Protein AF-A0A954UXL9-F1 (afdb_monomer_lite)

Foldseek 3Di:
DEEAEDAPPSPSVVVLVVCCVVLVWDWDDWDDPPVLDDQPDWDADPNDTDDGDDWTWTKTWHCDPDPVDHIDIYIYTHHQRPPPNVVVVVVVVVVCVVVVNPDYHYDHDDDDD

Structure (mmCIF, N/CA/C/O backbone):
data_AF-A0A954UXL9-F1
#
_entry.id   AF-A0A954UXL9-F1
#
loop_
_atom_site.group_PDB
_atom_site.id
_atom_site.type_symbol
_atom_site.label_atom_id
_atom_site.label_alt_id
_atom_site.label_comp_id
_atom_site.label_asym_id
_atom_site.label_entity_id
_atom_site.label_seq_id
_atom_site.pdbx_PDB_ins_code
_atom_site.Cartn_x
_atom_site.Cartn_y
_atom_site.Cartn_z
_atom_site.occupancy
_atom_site.B_iso_or_equiv
_atom_site.auth_seq_id
_atom_site.auth_comp_id
_atom_site.auth_asym_id
_atom_site.auth_atom_id
_atom_site.pdbx_PDB_model_num
ATOM 1 N N . MET A 1 1 ? -5.628 3.171 5.480 1.00 97.75 1 MET A N 1
ATOM 2 C CA . MET A 1 1 ? -4.532 2.391 4.885 1.00 97.75 1 MET A CA 1
ATOM 3 C C . MET A 1 1 ? -3.269 3.225 4.853 1.00 97.75 1 MET A C 1
ATOM 5 O O . MET A 1 1 ? -3.321 4.378 4.448 1.00 97.75 1 MET A O 1
ATOM 9 N N . VAL A 1 2 ? -2.153 2.640 5.264 1.00 98.19 2 VAL A N 1
ATOM 10 C CA . VAL A 1 2 ? -0.811 3.195 5.071 1.00 98.19 2 VAL A CA 1
ATOM 11 C C . VAL A 1 2 ? -0.195 2.466 3.880 1.00 98.19 2 VAL A C 1
ATOM 13 O O . VAL A 1 2 ? -0.009 1.255 3.947 1.00 98.19 2 VAL A O 1
ATOM 16 N N . ALA A 1 3 ? 0.054 3.170 2.780 1.00 97.94 3 ALA A N 1
ATOM 17 C CA . ALA A 1 3 ? 0.607 2.599 1.557 1.00 97.94 3 ALA A CA 1
ATOM 18 C C . ALA A 1 3 ? 2.079 2.988 1.410 1.00 97.94 3 ALA A C 1
ATOM 20 O O . ALA A 1 3 ? 2.416 4.174 1.363 1.00 97.94 3 ALA A O 1
ATOM 21 N N . VAL A 1 4 ? 2.956 1.982 1.372 1.00 97.56 4 VAL A N 1
ATOM 22 C CA . VAL A 1 4 ? 4.409 2.172 1.343 1.00 97.56 4 VAL A CA 1
ATOM 23 C C . VAL A 1 4 ? 5.071 1.319 0.265 1.00 97.56 4 VAL A C 1
ATOM 25 O O . VAL A 1 4 ? 4.636 0.211 -0.041 1.00 97.56 4 VAL A O 1
ATOM 28 N N . TRP A 1 5 ? 6.145 1.852 -0.308 1.00 95.56 5 TRP A N 1
ATOM 29 C CA . TRP A 1 5 ? 6.977 1.212 -1.330 1.00 95.56 5 TRP A CA 1
ATOM 30 C C . TRP A 1 5 ? 8.381 1.849 -1.326 1.00 95.56 5 TRP A C 1
ATOM 32 O O . TRP A 1 5 ? 8.584 2.851 -0.625 1.00 95.56 5 TRP A O 1
ATOM 42 N N . PRO A 1 6 ? 9.379 1.298 -2.050 1.00 95.38 6 PRO A N 1
ATOM 43 C CA . PRO A 1 6 ? 10.734 1.838 -2.045 1.00 95.38 6 PRO A CA 1
ATOM 44 C C . PRO A 1 6 ? 10.801 3.297 -2.498 1.00 95.38 6 PRO A C 1
ATOM 46 O O . PRO A 1 6 ? 10.133 3.709 -3.446 1.00 95.38 6 PRO A O 1
ATOM 49 N N . GLY A 1 7 ? 11.669 4.059 -1.843 1.00 93.06 7 GLY A N 1
ATOM 50 C CA . GLY A 1 7 ? 11.946 5.462 -2.127 1.00 93.06 7 GLY A CA 1
ATOM 51 C C . GLY A 1 7 ? 13.227 5.898 -1.419 1.00 93.06 7 GLY A C 1
ATOM 52 O O . GLY A 1 7 ? 13.940 5.068 -0.848 1.00 93.06 7 GLY A O 1
ATOM 53 N N . MET A 1 8 ? 13.520 7.199 -1.435 1.00 94.75 8 MET A N 1
ATOM 54 C CA . MET A 1 8 ? 14.747 7.739 -0.845 1.00 94.75 8 MET A CA 1
ATOM 55 C C . MET A 1 8 ? 14.897 7.332 0.631 1.00 94.75 8 MET A C 1
ATOM 57 O O . MET A 1 8 ? 13.977 7.504 1.432 1.00 94.75 8 MET A O 1
ATOM 61 N N . GLY A 1 9 ? 16.050 6.750 0.977 1.00 92.81 9 GLY A N 1
ATOM 62 C CA . GLY A 1 9 ? 16.377 6.321 2.343 1.00 92.81 9 GLY A CA 1
ATOM 63 C C . GLY A 1 9 ? 15.470 5.228 2.920 1.00 92.81 9 GLY A C 1
ATOM 64 O O . GLY A 1 9 ? 15.502 5.000 4.125 1.00 92.81 9 GLY A O 1
ATOM 65 N N . HIS A 1 10 ? 14.632 4.581 2.098 1.00 94.44 10 HIS A N 1
ATOM 66 C CA . HIS A 1 10 ? 13.657 3.568 2.524 1.00 94.44 10 HIS A CA 1
ATOM 67 C C . HIS A 1 10 ? 12.720 4.012 3.663 1.00 94.44 10 HIS A C 1
ATOM 69 O O . HIS A 1 10 ? 12.157 3.172 4.362 1.00 94.44 10 HIS A O 1
ATOM 75 N N . VAL A 1 11 ? 12.501 5.320 3.839 1.00 95.12 11 VAL A N 1
ATOM 76 C CA . VAL A 1 11 ? 11.740 5.866 4.979 1.00 95.12 11 VAL A CA 1
ATOM 77 C C . VAL A 1 11 ? 10.323 5.287 5.047 1.00 95.12 11 VAL A C 1
ATOM 79 O O . VAL A 1 11 ? 9.893 4.827 6.104 1.00 95.12 11 VAL A O 1
ATOM 82 N N . ALA A 1 12 ? 9.623 5.236 3.910 1.00 96.69 12 ALA A N 1
ATOM 83 C CA . ALA A 1 12 ? 8.274 4.680 3.829 1.00 96.69 12 ALA A CA 1
ATOM 84 C C . ALA A 1 12 ? 8.235 3.191 4.209 1.00 96.69 12 ALA A C 1
ATOM 86 O O . ALA A 1 12 ? 7.420 2.784 5.036 1.00 96.69 12 ALA A O 1
ATOM 87 N N . LEU A 1 13 ? 9.142 2.382 3.652 1.00 96.69 13 LEU A N 1
ATOM 88 C CA . LEU A 1 13 ? 9.217 0.951 3.955 1.00 96.69 13 LEU A CA 1
ATOM 89 C C . LEU A 1 13 ? 9.543 0.696 5.426 1.00 96.69 13 LEU A C 1
ATOM 91 O O . LEU A 1 13 ? 8.885 -0.130 6.053 1.00 96.69 13 LEU A O 1
ATOM 95 N N . SER A 1 14 ? 10.499 1.433 5.992 1.00 96.62 14 SER A N 1
ATOM 96 C CA . SER A 1 14 ? 10.851 1.334 7.411 1.00 96.62 14 SER A CA 1
ATOM 97 C C . SER A 1 14 ? 9.651 1.628 8.312 1.00 96.62 14 SER A C 1
ATOM 99 O O . SER A 1 14 ? 9.408 0.883 9.259 1.00 96.62 14 SER A O 1
ATOM 101 N N . ALA A 1 15 ? 8.854 2.655 7.994 1.00 96.69 15 ALA A N 1
ATOM 102 C CA . ALA A 1 15 ? 7.623 2.954 8.724 1.00 96.69 15 ALA A CA 1
ATOM 103 C C . ALA A 1 15 ? 6.589 1.818 8.612 1.00 96.69 15 ALA A C 1
ATOM 105 O O . ALA A 1 15 ? 6.011 1.413 9.620 1.00 96.69 15 ALA A O 1
ATOM 106 N N . GLY A 1 16 ? 6.392 1.260 7.413 1.00 97.50 16 GLY A N 1
ATOM 107 C CA . GLY A 1 16 ? 5.499 0.117 7.202 1.00 97.50 16 GLY A CA 1
ATOM 108 C C . GLY A 1 16 ? 5.923 -1.115 8.001 1.00 97.50 16 GLY A C 1
ATOM 109 O O . GLY A 1 16 ? 5.135 -1.649 8.778 1.00 97.50 16 GLY A O 1
ATOM 110 N N . PHE A 1 17 ? 7.184 -1.537 7.879 1.00 97.38 17 PHE A N 1
ATOM 111 C CA . PHE A 1 17 ? 7.708 -2.687 8.621 1.00 97.38 17 PHE A CA 1
ATOM 112 C C . PHE A 1 17 ? 7.691 -2.475 10.135 1.00 97.38 17 PHE A C 1
ATOM 114 O O . PHE A 1 17 ? 7.423 -3.418 10.880 1.00 97.38 17 PHE A O 1
ATOM 121 N N . TYR A 1 18 ? 7.921 -1.244 10.598 1.00 97.75 18 TYR A N 1
ATOM 122 C CA . TYR A 1 18 ? 7.788 -0.903 12.009 1.00 97.75 18 TYR A CA 1
ATOM 123 C C . TYR A 1 18 ? 6.359 -1.144 12.514 1.00 97.75 18 TYR A C 1
ATOM 125 O O . TYR A 1 18 ? 6.189 -1.783 13.553 1.00 97.75 18 TYR A O 1
ATOM 133 N N . LEU A 1 19 ? 5.335 -0.703 11.770 1.00 97.06 19 LEU A N 1
ATOM 134 C CA . LEU A 1 19 ? 3.931 -0.960 12.114 1.00 97.06 19 LEU A CA 1
ATOM 135 C C . LEU A 1 19 ? 3.622 -2.460 12.143 1.00 97.06 19 LEU A C 1
ATOM 137 O O . LEU A 1 19 ? 3.060 -2.934 13.128 1.00 97.06 19 LEU A O 1
ATOM 141 N N . LEU A 1 20 ? 4.054 -3.211 11.121 1.00 97.50 20 LEU A N 1
ATOM 142 C CA . LEU A 1 20 ? 3.891 -4.670 11.067 1.00 97.50 20 LEU A CA 1
ATOM 143 C C . LEU A 1 20 ? 4.442 -5.343 12.329 1.00 97.50 20 LEU A C 1
ATOM 145 O O . LEU A 1 20 ? 3.737 -6.110 12.983 1.00 97.50 20 LEU A O 1
ATOM 149 N N . ALA A 1 21 ? 5.689 -5.023 12.683 1.00 97.31 21 ALA A N 1
ATOM 150 C CA . ALA A 1 21 ? 6.378 -5.628 13.816 1.00 97.31 21 ALA A CA 1
ATOM 151 C C . ALA A 1 21 ? 5.768 -5.223 15.164 1.00 97.31 21 ALA A C 1
ATOM 153 O O . ALA A 1 21 ? 5.641 -6.058 16.057 1.00 97.31 21 ALA A O 1
ATOM 154 N N . LYS A 1 22 ? 5.395 -3.949 15.336 1.00 97.31 22 LYS A N 1
ATOM 155 C CA . LYS A 1 22 ? 4.874 -3.440 16.613 1.00 97.31 22 LYS A CA 1
ATOM 156 C C . LYS A 1 22 ? 3.429 -3.819 16.880 1.00 97.31 22 LYS A C 1
ATOM 158 O O . LYS A 1 22 ? 3.072 -3.988 18.041 1.00 97.31 22 LYS A O 1
ATOM 163 N N . LEU A 1 23 ? 2.624 -3.954 15.833 1.00 95.62 23 LEU A N 1
ATOM 164 C CA . LEU A 1 23 ? 1.214 -4.313 15.953 1.00 95.62 23 LEU A CA 1
ATOM 165 C C . LEU A 1 23 ? 0.969 -5.818 15.786 1.00 95.62 23 LEU A C 1
ATOM 167 O O . LEU A 1 23 ? -0.166 -6.258 15.939 1.00 95.62 23 LEU A O 1
ATOM 171 N N . GLY A 1 24 ? 2.003 -6.612 15.478 1.00 95.50 24 GLY A N 1
ATOM 172 C CA . GLY A 1 24 ? 1.856 -8.051 15.241 1.00 95.50 24 GLY A CA 1
ATOM 173 C C . GLY A 1 24 ? 0.923 -8.345 14.067 1.00 95.50 24 GLY A C 1
ATOM 174 O O . GLY A 1 24 ? 0.092 -9.248 14.146 1.00 95.50 24 GLY A O 1
ATOM 175 N N . MET A 1 25 ? 1.010 -7.536 13.008 1.00 97.31 25 MET A N 1
ATOM 176 C CA . MET A 1 25 ? 0.095 -7.624 11.871 1.00 97.31 25 MET A CA 1
ATOM 177 C C . MET A 1 25 ? 0.290 -8.938 11.117 1.00 97.31 25 MET A C 1
ATOM 179 O O . MET A 1 25 ? 1.412 -9.425 10.969 1.00 97.31 25 MET A O 1
ATOM 183 N N . TYR A 1 26 ? -0.793 -9.465 10.559 1.00 93.44 26 TYR A N 1
ATOM 184 C CA . TYR A 1 26 ? -0.758 -10.654 9.716 1.00 93.44 26 TYR A CA 1
ATOM 185 C C . TYR A 1 26 ? -1.091 -10.299 8.266 1.00 93.44 26 TYR A C 1
ATOM 187 O O . TYR A 1 26 ? -1.755 -9.296 7.989 1.00 93.44 26 TYR A O 1
ATOM 195 N N . GLN A 1 27 ? -0.585 -11.104 7.330 1.00 97.06 27 GLN A N 1
ATOM 196 C CA . GLN A 1 27 ? -0.848 -10.902 5.908 1.00 97.06 27 GLN A CA 1
ATOM 197 C C . GLN A 1 27 ? -2.314 -11.228 5.609 1.00 97.06 27 GLN A C 1
ATOM 199 O O . GLN A 1 27 ? -2.769 -12.337 5.877 1.00 97.06 27 GLN A O 1
ATOM 204 N N . LEU A 1 28 ? -3.020 -10.265 5.027 1.00 96.62 28 LEU A N 1
ATOM 205 C CA . LEU A 1 28 ? -4.407 -10.395 4.599 1.00 96.62 28 LEU A CA 1
ATOM 206 C C . LEU A 1 28 ? -4.491 -10.943 3.171 1.00 96.62 28 LEU A C 1
ATOM 208 O O . LEU A 1 28 ? -5.235 -11.880 2.900 1.00 96.62 28 LEU A O 1
ATOM 212 N N . SER A 1 29 ? -3.736 -10.346 2.249 1.00 96.44 29 SER A N 1
ATOM 213 C CA . SER A 1 29 ? -3.853 -10.623 0.816 1.00 96.44 29 SER A CA 1
ATOM 214 C C . SER A 1 29 ? -2.656 -10.100 0.020 1.00 96.44 29 SER A C 1
ATOM 216 O O . SER A 1 29 ? -1.755 -9.447 0.557 1.00 96.44 29 SER A O 1
ATOM 218 N N . GLU A 1 30 ? -2.653 -10.391 -1.279 1.00 95.31 30 GLU A N 1
ATOM 219 C CA . GLU A 1 30 ? -1.679 -9.899 -2.248 1.00 95.31 30 GLU A CA 1
ATOM 220 C C . GLU A 1 30 ? -2.400 -9.371 -3.494 1.00 95.31 30 GLU A C 1
ATOM 222 O O . GLU A 1 30 ? -3.348 -9.990 -3.978 1.00 95.31 30 GLU A O 1
ATOM 227 N N . LEU A 1 31 ? -1.945 -8.230 -4.014 1.00 92.81 31 LEU A N 1
ATOM 228 C CA . LEU A 1 31 ? -2.396 -7.664 -5.283 1.00 92.81 31 LEU A CA 1
ATOM 229 C C . LEU A 1 31 ? -1.414 -8.068 -6.383 1.00 92.81 31 LEU A C 1
ATOM 231 O O . LEU A 1 31 ? -0.253 -7.654 -6.386 1.00 92.81 31 LEU A O 1
ATOM 235 N N . SER A 1 32 ? -1.878 -8.870 -7.340 1.00 88.19 32 SER A N 1
ATOM 236 C CA . SER A 1 32 ? -1.046 -9.244 -8.485 1.00 88.19 32 SER A CA 1
ATOM 237 C C . SER A 1 32 ? -0.739 -8.012 -9.335 1.00 88.19 32 SER A C 1
ATOM 239 O O . SER A 1 32 ? -1.643 -7.333 -9.813 1.00 88.19 32 SER A O 1
ATOM 241 N N . ALA A 1 33 ? 0.548 -7.756 -9.551 1.00 83.75 33 ALA A N 1
ATOM 242 C CA . ALA A 1 33 ? 1.046 -6.795 -10.536 1.00 83.75 33 ALA A CA 1
ATOM 243 C C . ALA A 1 33 ? 1.912 -7.492 -11.591 1.00 83.75 33 ALA A C 1
ATOM 245 O O . ALA A 1 33 ? 2.786 -6.881 -12.192 1.00 83.75 33 ALA A O 1
ATOM 246 N N . THR A 1 34 ? 1.697 -8.794 -11.782 1.00 76.69 34 THR A N 1
ATOM 247 C CA . THR A 1 34 ? 2.564 -9.663 -12.586 1.00 76.69 34 THR A CA 1
ATOM 248 C C . THR A 1 34 ? 2.807 -9.133 -13.999 1.00 76.69 34 THR A C 1
ATOM 250 O O . THR A 1 34 ? 3.927 -9.211 -14.487 1.00 76.69 34 THR A O 1
ATOM 253 N N . GLU A 1 35 ? 1.783 -8.568 -14.637 1.00 80.88 35 GLU A N 1
ATOM 254 C CA . GLU A 1 35 ? 1.863 -8.040 -16.007 1.00 80.88 35 GLU A CA 1
ATOM 255 C C . GLU A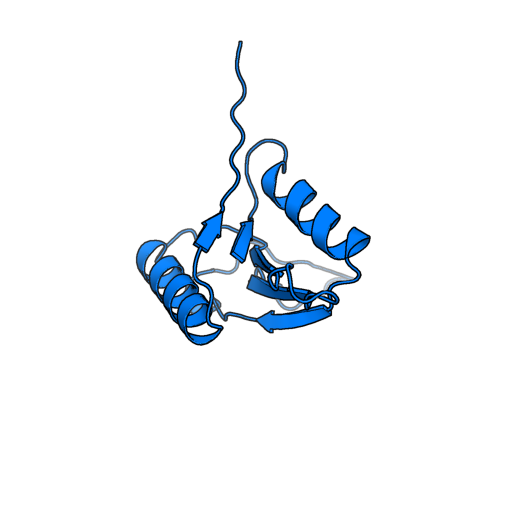 1 35 ? 2.509 -6.648 -16.091 1.00 80.88 35 GLU A C 1
ATOM 257 O O . GLU A 1 35 ? 2.735 -6.130 -17.180 1.00 80.88 35 GLU A O 1
ATOM 262 N N . LEU A 1 36 ? 2.805 -6.028 -14.946 1.00 83.19 36 LEU A N 1
ATOM 263 C CA . LEU A 1 36 ? 3.385 -4.688 -14.861 1.00 83.19 36 LEU A CA 1
ATOM 264 C C . LEU A 1 36 ? 4.899 -4.701 -14.627 1.00 83.19 36 LEU A C 1
ATOM 266 O O . LEU A 1 36 ? 5.522 -3.641 -14.670 1.00 83.19 36 LEU A O 1
ATOM 270 N N . PHE A 1 37 ? 5.478 -5.877 -14.372 1.00 82.38 37 PHE A N 1
ATOM 271 C CA . PHE A 1 37 ? 6.905 -6.067 -14.136 1.00 82.38 37 PHE A CA 1
ATOM 272 C C . PHE A 1 37 ? 7.476 -7.068 -15.139 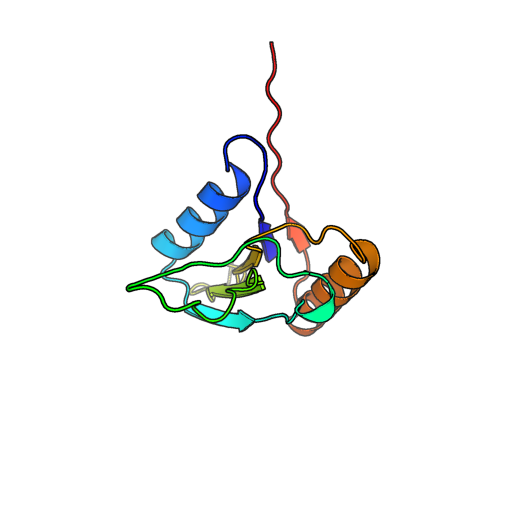1.00 82.38 37 PHE A C 1
ATOM 274 O O . PHE A 1 37 ? 7.002 -8.202 -15.233 1.00 82.38 37 PHE A O 1
ATOM 281 N N . ASP A 1 38 ? 8.520 -6.648 -15.851 1.00 82.31 38 ASP A N 1
ATOM 282 C CA . ASP A 1 38 ? 9.331 -7.545 -16.671 1.00 82.31 38 ASP A CA 1
ATOM 283 C C . ASP A 1 38 ? 10.419 -8.223 -15.814 1.00 82.31 38 ASP A C 1
ATOM 285 O O . ASP A 1 38 ? 10.597 -7.917 -14.630 1.00 82.31 38 ASP A O 1
ATOM 289 N N . VAL A 1 39 ? 11.136 -9.187 -16.389 1.00 81.75 39 VAL A N 1
ATOM 290 C CA . VAL A 1 39 ? 12.272 -9.841 -15.735 1.00 81.75 39 VAL A CA 1
ATOM 291 C C . VAL A 1 39 ? 13.484 -8.909 -15.771 1.00 81.75 39 VAL A C 1
ATOM 293 O O . VAL A 1 39 ? 14.233 -8.887 -16.743 1.00 81.75 39 VAL A O 1
ATOM 296 N N . ASP A 1 40 ? 13.699 -8.173 -14.680 1.00 75.50 40 ASP A N 1
ATOM 297 C CA . ASP A 1 40 ? 14.846 -7.260 -14.549 1.00 75.50 40 ASP A CA 1
ATOM 298 C C . ASP A 1 40 ? 16.180 -7.987 -14.297 1.00 75.50 40 ASP A C 1
ATOM 300 O O . ASP A 1 40 ? 17.238 -7.525 -14.722 1.00 75.50 40 ASP A O 1
ATOM 304 N N . HIS A 1 41 ? 16.161 -9.113 -13.576 1.00 83.00 41 HIS A N 1
ATOM 305 C CA . HIS A 1 41 ? 17.364 -9.882 -13.245 1.00 83.00 41 HIS A CA 1
ATOM 306 C C . HIS A 1 41 ? 17.073 -11.380 -13.113 1.00 83.00 41 HIS A C 1
ATOM 308 O O . HIS A 1 41 ? 15.934 -11.800 -12.898 1.00 83.00 41 HIS A O 1
ATOM 314 N N . ILE A 1 42 ? 18.132 -12.186 -13.225 1.00 87.81 42 ILE A N 1
ATOM 315 C CA . ILE A 1 42 ? 18.101 -13.627 -12.977 1.00 87.81 42 ILE A CA 1
ATOM 316 C C . ILE A 1 42 ? 19.155 -14.008 -11.943 1.00 87.81 42 ILE A C 1
ATOM 318 O O . ILE A 1 42 ? 20.290 -13.535 -11.987 1.00 87.81 42 ILE A O 1
ATOM 322 N N . ASP A 1 43 ? 18.788 -14.922 -11.053 1.00 90.62 43 ASP A N 1
ATOM 323 C CA . ASP A 1 43 ? 19.727 -15.522 -10.116 1.00 90.62 43 ASP A CA 1
ATOM 324 C C . ASP A 1 43 ? 20.244 -16.850 -10.667 1.00 90.62 43 ASP A C 1
ATOM 326 O O . ASP A 1 43 ? 19.469 -17.698 -11.118 1.00 90.62 43 ASP A O 1
ATOM 330 N N . VAL A 1 44 ? 21.558 -17.067 -10.580 1.00 93.12 44 VAL A N 1
ATOM 331 C CA . VAL A 1 44 ? 22.191 -18.343 -10.935 1.00 93.12 44 VAL A CA 1
ATOM 332 C C . VAL A 1 44 ? 22.801 -18.966 -9.687 1.00 93.12 44 VAL A C 1
ATOM 334 O O . VAL A 1 44 ? 23.694 -18.394 -9.065 1.00 93.12 44 VAL A O 1
ATOM 337 N N . LYS A 1 45 ? 22.352 -20.174 -9.332 1.00 94.38 45 LYS A N 1
ATOM 338 C CA . LYS A 1 45 ? 22.946 -20.972 -8.249 1.00 94.38 45 LYS A CA 1
ATOM 339 C C . LYS A 1 45 ? 23.348 -22.340 -8.771 1.00 94.38 45 LYS A C 1
ATOM 341 O O . LYS A 1 45 ? 22.561 -23.013 -9.430 1.00 94.38 45 LYS A O 1
ATOM 346 N N . TYR A 1 46 ? 24.583 -22.749 -8.481 1.00 95.75 46 TYR A N 1
ATOM 347 C CA . TYR A 1 46 ? 25.145 -24.036 -8.919 1.00 95.75 46 TYR A CA 1
ATOM 348 C C . TYR A 1 46 ? 25.030 -24.271 -10.438 1.00 95.75 46 TYR A C 1
ATOM 350 O O . TYR A 1 46 ? 24.707 -25.368 -10.888 1.00 95.75 46 TYR A O 1
ATOM 358 N N . GLY A 1 47 ? 25.235 -23.215 -11.234 1.00 94.25 47 GLY A N 1
ATOM 359 C CA . GLY A 1 47 ? 25.124 -23.274 -12.695 1.00 94.25 47 GLY A CA 1
ATOM 360 C C . GLY A 1 47 ? 23.694 -23.418 -13.228 1.00 94.25 47 GLY A C 1
ATOM 361 O O . GLY A 1 47 ? 23.521 -23.703 -14.409 1.00 94.25 47 GLY A O 1
ATOM 362 N N . ARG A 1 48 ? 22.665 -23.235 -12.390 1.00 94.69 48 ARG A N 1
ATOM 363 C CA . ARG A 1 48 ? 21.254 -23.272 -12.794 1.00 94.69 48 ARG A CA 1
ATOM 364 C C . ARG A 1 48 ? 20.602 -21.912 -12.603 1.00 94.69 48 ARG A C 1
ATOM 366 O O . ARG A 1 48 ? 20.733 -21.308 -11.538 1.00 94.69 48 ARG A O 1
ATOM 373 N N . VAL A 1 49 ? 19.878 -21.471 -13.628 1.00 93.44 49 VAL A N 1
ATOM 374 C CA . VAL A 1 49 ? 19.000 -20.300 -13.552 1.00 93.44 49 VAL A CA 1
ATOM 375 C C . VAL A 1 49 ? 17.838 -20.632 -12.621 1.00 93.44 49 VAL A C 1
ATOM 377 O O . VAL A 1 49 ? 17.181 -21.664 -12.782 1.00 93.44 49 VAL A O 1
ATOM 380 N N . LEU A 1 50 ? 17.610 -19.779 -11.628 1.00 91.81 50 LEU A N 1
ATOM 381 C CA . LEU A 1 50 ? 16.459 -19.869 -10.741 1.00 91.81 50 LEU A CA 1
ATOM 382 C C . LEU A 1 50 ? 15.248 -19.156 -11.359 1.00 91.81 50 LEU A C 1
ATOM 384 O O . LEU A 1 50 ? 15.428 -18.214 -12.133 1.00 91.81 50 LEU A O 1
ATOM 388 N N . PRO A 1 51 ? 14.013 -19.563 -11.010 1.00 87.19 51 PRO A N 1
ATOM 389 C CA . PRO A 1 51 ? 12.822 -18.833 -11.421 1.00 87.19 51 PRO A CA 1
ATOM 390 C C . PRO A 1 51 ? 12.908 -17.359 -10.992 1.00 87.19 51 PRO A C 1
ATOM 392 O O . PRO A 1 51 ? 13.218 -17.102 -9.821 1.00 87.19 51 PRO A O 1
ATOM 395 N N . PRO A 1 52 ? 12.627 -16.405 -11.898 1.00 83.75 52 PRO A N 1
ATOM 396 C CA . PRO A 1 52 ? 12.689 -14.988 -11.574 1.00 83.75 52 PRO A CA 1
ATOM 397 C C . PRO A 1 52 ? 11.684 -14.661 -10.469 1.00 83.75 52 PRO A C 1
ATOM 399 O O . PRO A 1 52 ? 10.517 -15.061 -10.528 1.00 83.75 52 PRO A O 1
ATOM 402 N N . GLN A 1 53 ? 12.148 -13.942 -9.450 1.00 81.06 53 GLN A N 1
ATOM 403 C CA . GLN A 1 53 ? 11.289 -13.434 -8.387 1.00 81.06 53 GLN A CA 1
ATOM 404 C C . GLN A 1 53 ? 10.710 -12.098 -8.836 1.00 81.06 53 GLN A C 1
ATOM 406 O O . GLN A 1 53 ? 11.448 -11.172 -9.168 1.00 81.06 53 GLN A O 1
ATOM 411 N N . ARG A 1 54 ? 9.381 -12.002 -8.863 1.00 84.44 54 ARG A N 1
ATOM 412 C CA . ARG A 1 54 ? 8.692 -10.747 -9.166 1.00 84.44 54 ARG A CA 1
ATOM 413 C C . ARG A 1 54 ? 8.430 -9.967 -7.878 1.00 84.44 54 ARG A C 1
ATOM 415 O O . ARG A 1 54 ? 8.153 -10.603 -6.858 1.00 84.44 54 ARG A O 1
ATOM 422 N N . PRO A 1 55 ? 8.455 -8.624 -7.925 1.00 90.06 55 PRO A N 1
ATOM 423 C CA . PRO A 1 55 ? 8.077 -7.804 -6.783 1.00 90.06 55 PRO A CA 1
ATOM 424 C C . PRO A 1 55 ? 6.659 -8.121 -6.312 1.00 90.06 55 PRO A C 1
ATOM 426 O O . PRO A 1 55 ? 5.729 -8.222 -7.118 1.00 90.06 55 PRO A O 1
ATOM 429 N N . ARG A 1 56 ? 6.489 -8.253 -4.998 1.00 92.31 56 ARG A N 1
ATOM 430 C CA . ARG A 1 56 ? 5.195 -8.540 -4.371 1.00 92.31 56 ARG A CA 1
ATOM 431 C C . ARG A 1 56 ? 4.533 -7.278 -3.839 1.00 92.31 56 ARG A C 1
ATOM 433 O O . ARG A 1 56 ? 5.200 -6.350 -3.386 1.00 92.31 56 ARG A O 1
AT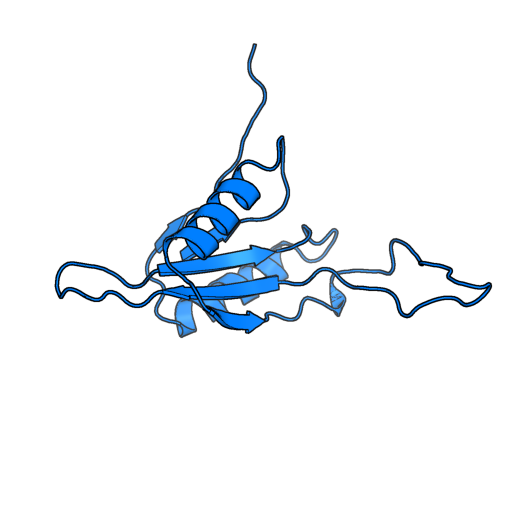OM 440 N N . ASN A 1 57 ? 3.203 -7.281 -3.834 1.00 95.44 57 ASN A N 1
ATOM 441 C CA . ASN A 1 57 ? 2.376 -6.192 -3.313 1.00 95.44 57 ASN A CA 1
ATOM 442 C C . ASN A 1 57 ? 1.398 -6.748 -2.281 1.00 95.44 57 ASN A C 1
ATOM 444 O O . ASN A 1 57 ? 0.388 -7.351 -2.637 1.00 95.44 57 ASN A O 1
ATOM 448 N N . ARG A 1 58 ? 1.705 -6.591 -0.996 1.00 97.31 58 ARG A N 1
ATOM 449 C CA . ARG A 1 58 ? 1.028 -7.312 0.090 1.00 97.31 58 ARG A CA 1
ATOM 450 C C . ARG A 1 58 ? 0.263 -6.376 1.009 1.00 97.31 58 ARG A C 1
ATOM 452 O O . ARG A 1 58 ? 0.726 -5.276 1.304 1.00 97.31 58 ARG A O 1
ATOM 459 N N . PHE A 1 59 ? -0.874 -6.852 1.502 1.00 98.38 59 PHE A N 1
ATOM 460 C CA . PHE A 1 59 ? -1.684 -6.169 2.504 1.00 98.38 59 PHE A CA 1
ATOM 461 C C . PHE A 1 59 ? -1.575 -6.893 3.832 1.00 98.38 59 PHE A C 1
ATOM 463 O O . PHE A 1 59 ? -1.621 -8.122 3.899 1.00 98.38 59 PHE A O 1
ATOM 470 N N . PHE A 1 60 ? -1.479 -6.110 4.892 1.00 98.38 60 PHE A N 1
ATOM 471 C CA . PHE A 1 60 ? -1.438 -6.567 6.267 1.00 98.38 60 PHE A CA 1
ATOM 472 C C . PHE A 1 60 ? -2.509 -5.833 7.046 1.00 98.38 60 PHE A C 1
ATOM 474 O O . PHE A 1 60 ? -2.741 -4.646 6.803 1.00 98.38 60 PHE A O 1
ATOM 481 N N . VAL A 1 61 ? -3.145 -6.520 7.986 1.00 97.94 61 VAL A N 1
ATOM 482 C CA . VAL A 1 61 ? -4.212 -5.932 8.792 1.00 97.94 61 VAL A CA 1
ATOM 483 C C . VAL A 1 61 ? -3.910 -6.057 10.277 1.00 97.94 61 VAL A C 1
ATOM 485 O O . VAL A 1 61 ? -3.315 -7.028 10.746 1.00 97.94 61 VAL A O 1
ATOM 488 N N . TRP A 1 62 ? -4.308 -5.022 11.000 1.00 97.50 62 TRP A N 1
ATOM 489 C CA . TRP A 1 62 ? -4.427 -5.005 12.441 1.00 97.50 62 TRP A CA 1
ATOM 490 C C . TRP A 1 62 ? -5.838 -4.555 12.787 1.00 97.50 62 TRP A C 1
ATOM 492 O O . TRP A 1 62 ? -6.293 -3.519 12.292 1.00 97.50 62 TRP A O 1
ATOM 502 N N . HIS A 1 63 ? -6.509 -5.332 13.629 1.00 95.00 63 HIS A N 1
ATOM 503 C CA . HIS A 1 63 ? -7.842 -5.004 14.110 1.00 95.00 63 HIS A CA 1
ATOM 504 C C . HIS A 1 63 ? -7.751 -4.255 15.428 1.00 95.00 63 HIS A C 1
ATOM 506 O O . HIS A 1 63 ? -7.009 -4.654 16.330 1.00 95.00 63 HIS A O 1
ATOM 512 N N . ALA A 1 64 ? -8.528 -3.185 15.528 1.00 92.94 64 ALA A N 1
ATOM 513 C CA . ALA A 1 64 ? -8.689 -2.437 16.755 1.00 92.94 64 ALA A CA 1
ATOM 514 C C . ALA A 1 64 ? -9.198 -3.349 17.878 1.00 92.94 64 ALA A C 1
ATOM 516 O O . ALA A 1 64 ? -10.122 -4.139 17.694 1.00 92.94 64 ALA A O 1
ATOM 517 N N . THR A 1 65 ? -8.605 -3.219 19.063 1.00 90.88 65 THR A N 1
ATOM 518 C CA . THR A 1 65 ? -9.030 -3.972 20.253 1.00 90.88 65 THR A CA 1
ATOM 519 C C . THR A 1 65 ? -9.951 -3.162 21.166 1.00 90.88 65 THR A C 1
ATOM 521 O O . THR A 1 65 ? -10.592 -3.735 22.043 1.00 90.88 65 THR A O 1
ATOM 524 N N . ALA A 1 66 ? -10.041 -1.843 20.962 1.00 91.31 66 ALA A N 1
ATOM 525 C CA . ALA A 1 66 ? -10.903 -0.931 21.711 1.00 91.31 66 ALA A CA 1
ATOM 526 C C . ALA A 1 66 ? -11.872 -0.178 20.782 1.00 91.31 66 ALA A C 1
ATOM 528 O O . ALA A 1 66 ? -11.503 0.196 19.672 1.00 91.31 66 ALA A O 1
ATOM 529 N N . GLU A 1 67 ? -13.083 0.123 21.265 1.00 82.56 67 GLU A N 1
ATOM 530 C CA . GLU A 1 67 ? -14.171 0.735 20.472 1.00 82.56 67 GLU A CA 1
ATOM 531 C C . GLU A 1 67 ? -13.826 2.097 19.847 1.00 82.56 67 GLU A C 1
ATOM 533 O O . GLU A 1 67 ? -14.360 2.452 18.800 1.00 82.56 67 GLU A O 1
ATOM 538 N N . ALA A 1 68 ? -12.922 2.868 20.458 1.00 88.25 68 ALA A N 1
ATOM 539 C CA . ALA A 1 68 ? -12.506 4.176 19.944 1.00 88.25 68 ALA A CA 1
ATOM 540 C C . ALA A 1 68 ? -11.363 4.106 18.909 1.00 88.25 68 ALA A C 1
ATOM 542 O O . ALA A 1 68 ? -10.941 5.138 18.385 1.00 88.25 68 ALA A O 1
ATOM 543 N N . GLN A 1 69 ? -10.826 2.915 18.632 1.00 90.88 69 GLN A N 1
ATOM 544 C CA . GLN A 1 69 ? -9.737 2.718 17.680 1.00 90.88 69 GLN A CA 1
ATOM 545 C C . GLN A 1 69 ? -10.271 2.321 16.300 1.00 90.88 69 GLN A C 1
ATOM 547 O O . GLN A 1 69 ? -11.399 1.864 16.138 1.00 90.88 69 GLN A O 1
ATOM 552 N N . ARG A 1 70 ? -9.446 2.534 15.275 1.00 92.12 70 ARG A N 1
ATOM 553 C CA . ARG A 1 70 ? -9.742 2.144 13.895 1.00 92.12 70 ARG A CA 1
ATOM 554 C C . ARG A 1 70 ? -8.803 1.027 13.476 1.00 92.12 70 ARG A C 1
ATOM 556 O O . ARG A 1 70 ? -7.626 1.059 13.831 1.00 92.12 70 ARG A O 1
ATOM 563 N N . ASP A 1 71 ? -9.318 0.108 12.672 1.00 95.81 71 ASP A N 1
ATOM 564 C CA . ASP A 1 71 ? -8.506 -0.902 12.005 1.00 95.81 71 ASP A CA 1
ATOM 565 C C . ASP A 1 71 ? -7.457 -0.243 11.106 1.00 95.81 71 ASP A C 1
ATOM 567 O O . ASP A 1 71 ? -7.689 0.796 10.473 1.00 95.81 71 ASP A O 1
ATOM 571 N N . ILE A 1 72 ? -6.287 -0.870 11.037 1.00 97.00 72 ILE A N 1
ATOM 572 C CA . ILE A 1 72 ? -5.169 -0.392 10.233 1.00 97.00 72 ILE A CA 1
ATOM 573 C C . ILE A 1 72 ? -4.855 -1.440 9.179 1.00 97.00 72 ILE A C 1
ATOM 575 O O . ILE A 1 72 ? -4.500 -2.574 9.484 1.00 97.00 72 ILE A O 1
ATOM 579 N N . VAL A 1 73 ? -4.924 -1.014 7.921 1.00 98.25 73 VAL A N 1
ATOM 580 C CA . VAL A 1 73 ? -4.388 -1.761 6.782 1.00 98.25 73 VAL A CA 1
ATOM 581 C C . VAL A 1 73 ? -3.054 -1.141 6.385 1.00 98.25 73 VAL A C 1
ATOM 583 O O . VAL A 1 73 ? -2.979 0.075 6.181 1.00 98.25 73 VAL A O 1
ATOM 586 N N . VAL A 1 74 ? -2.016 -1.959 6.247 1.00 98.44 74 VAL A N 1
ATOM 587 C CA . VAL A 1 74 ? -0.725 -1.564 5.677 1.00 98.44 74 VAL A CA 1
ATOM 588 C C . VAL A 1 74 ? -0.550 -2.273 4.343 1.00 98.44 74 VAL A C 1
ATOM 590 O O . VAL A 1 74 ? -0.621 -3.495 4.270 1.00 98.44 74 VAL A O 1
ATOM 593 N N . PHE A 1 75 ? -0.308 -1.496 3.296 1.00 98.38 75 PHE A N 1
ATOM 594 C CA . PHE A 1 75 ? 0.098 -1.984 1.988 1.00 98.38 75 PHE A CA 1
ATOM 595 C C . PHE A 1 75 ? 1.612 -1.825 1.832 1.00 98.38 75 PHE A C 1
ATOM 597 O O . PHE A 1 75 ? 2.130 -0.727 2.043 1.00 98.38 75 PHE A O 1
ATOM 604 N N . ILE A 1 76 ? 2.305 -2.896 1.440 1.00 97.81 76 ILE A N 1
ATOM 605 C CA . ILE A 1 76 ? 3.739 -2.900 1.128 1.00 97.81 76 ILE A CA 1
ATOM 606 C C . ILE A 1 76 ? 3.940 -3.401 -0.302 1.00 97.81 76 ILE A C 1
ATOM 608 O O . ILE A 1 76 ? 3.735 -4.585 -0.576 1.00 97.81 76 ILE A O 1
ATOM 612 N N . GLY A 1 77 ? 4.379 -2.509 -1.189 1.00 95.75 77 GLY A N 1
ATOM 613 C CA . GLY A 1 77 ? 4.919 -2.870 -2.500 1.00 95.75 77 GLY A CA 1
ATOM 614 C C . GLY A 1 77 ? 6.437 -3.016 -2.441 1.00 95.75 77 GLY A C 1
ATOM 615 O O . GLY A 1 77 ? 7.111 -2.168 -1.862 1.00 95.75 77 GLY A O 1
ATOM 616 N N . GLU A 1 78 ? 6.993 -4.074 -3.029 1.00 93.62 78 GLU A N 1
ATOM 617 C CA . GLU A 1 78 ? 8.449 -4.300 -3.079 1.00 93.62 78 GLU A CA 1
ATOM 618 C C . GLU A 1 78 ? 9.151 -3.478 -4.166 1.00 93.62 78 GLU A C 1
ATOM 620 O O . GLU A 1 78 ? 10.352 -3.238 -4.073 1.00 93.62 78 GLU A O 1
ATOM 625 N N . ALA A 1 79 ? 8.408 -3.004 -5.168 1.00 91.06 79 ALA A N 1
ATOM 626 C CA . ALA A 1 79 ? 8.904 -2.139 -6.230 1.00 91.06 79 ALA A CA 1
ATOM 627 C C . ALA A 1 79 ? 7.792 -1.223 -6.758 1.00 91.06 79 ALA A C 1
ATOM 629 O O . ALA A 1 79 ? 6.604 -1.492 -6.583 1.00 91.06 79 ALA A O 1
ATOM 630 N N . GLN A 1 80 ? 8.188 -0.140 -7.428 1.00 89.00 80 GLN A N 1
ATOM 631 C CA . GLN A 1 80 ? 7.264 0.702 -8.185 1.00 89.00 80 GLN A CA 1
ATOM 632 C C . GLN A 1 80 ? 7.187 0.176 -9.624 1.00 89.00 80 GLN A C 1
ATOM 634 O O . GLN A 1 80 ? 8.244 0.006 -10.236 1.00 89.00 80 GLN A O 1
ATOM 639 N N . PRO A 1 81 ? 5.990 -0.068 -10.188 1.00 89.50 81 PRO A N 1
ATOM 640 C CA . PRO A 1 81 ? 5.889 -0.592 -11.543 1.00 89.50 81 PRO A CA 1
ATOM 641 C C . PRO A 1 81 ? 6.451 0.423 -12.557 1.00 89.50 81 PRO A C 1
ATOM 643 O O . PRO A 1 81 ? 6.116 1.614 -12.483 1.00 89.50 81 PRO A O 1
ATOM 646 N N . PRO A 1 82 ? 7.313 -0.003 -13.501 1.00 87.69 82 PRO A N 1
ATOM 647 C CA . PRO A 1 82 ? 7.905 0.894 -14.494 1.00 87.69 82 PRO A CA 1
ATOM 648 C C . PRO A 1 82 ? 6.859 1.430 -15.483 1.00 87.69 82 PRO A C 1
ATOM 650 O O . PRO A 1 82 ? 6.925 2.597 -15.877 1.00 87.69 82 PRO A O 1
ATOM 653 N N . LEU A 1 83 ? 5.857 0.611 -15.822 1.00 87.81 83 LEU A N 1
ATOM 654 C CA . LEU A 1 83 ? 4.744 0.919 -16.724 1.00 87.81 83 LEU A CA 1
ATOM 655 C C . LEU A 1 83 ? 3.396 0.709 -16.015 1.00 87.81 83 LEU A C 1
ATOM 657 O O . LEU A 1 83 ? 3.328 0.130 -14.937 1.00 87.81 83 LEU A O 1
ATOM 661 N N . GLY A 1 84 ? 2.301 1.219 -16.588 1.00 89.75 84 GLY A N 1
ATOM 662 C CA . GLY A 1 84 ? 0.947 0.963 -16.068 1.00 89.75 84 GLY A CA 1
ATOM 663 C C . GLY A 1 84 ? 0.640 1.547 -14.680 1.00 89.75 84 GLY A C 1
ATOM 664 O O . GLY A 1 84 ? -0.345 1.154 -14.060 1.00 89.75 84 GLY A O 1
ATOM 665 N N . LYS A 1 85 ? 1.437 2.513 -14.196 1.00 91.31 85 LYS A N 1
ATOM 666 C CA . LYS A 1 85 ? 1.328 3.114 -12.850 1.00 91.31 85 LYS A CA 1
ATOM 667 C C . LYS A 1 85 ? -0.088 3.564 -12.490 1.00 91.31 85 LYS A C 1
ATOM 669 O O . LYS A 1 85 ? -0.551 3.299 -11.389 1.00 91.31 85 LYS A O 1
ATOM 674 N N . TYR A 1 86 ? -0.784 4.222 -13.419 1.00 92.25 86 TYR A N 1
ATOM 675 C CA . TYR A 1 86 ? -2.152 4.687 -13.180 1.00 92.25 86 TYR A CA 1
ATOM 676 C C . TYR A 1 86 ? -3.125 3.520 -12.975 1.00 92.25 86 TYR A C 1
ATOM 678 O O . TYR A 1 86 ? -3.848 3.505 -11.984 1.00 92.25 86 TYR A O 1
ATOM 686 N N . SER A 1 87 ? -3.084 2.512 -13.855 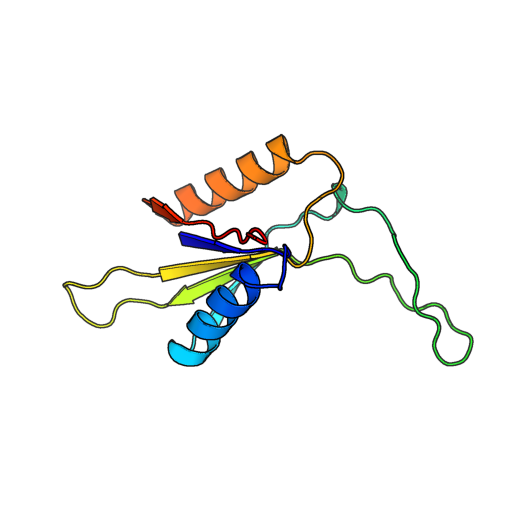1.00 92.19 87 SER A N 1
ATOM 687 C CA . SER A 1 87 ? -3.919 1.310 -13.736 1.00 92.19 87 SER A CA 1
ATOM 688 C C . SER A 1 87 ? -3.632 0.555 -12.442 1.00 92.19 87 SER A C 1
ATOM 690 O O . SER A 1 87 ? -4.558 0.118 -11.771 1.00 92.19 87 SER A O 1
ATOM 692 N N . PHE A 1 88 ? -2.359 0.444 -12.059 1.00 93.62 88 PHE A N 1
ATOM 693 C CA . PHE A 1 88 ? -1.970 -0.162 -10.791 1.00 93.62 88 PHE A CA 1
ATOM 694 C C . PHE A 1 88 ? -2.558 0.585 -9.593 1.00 93.62 88 PHE A C 1
ATOM 696 O O . PHE A 1 88 ? -3.172 -0.028 -8.722 1.00 93.62 88 PHE A O 1
ATOM 703 N N . CYS A 1 89 ? -2.407 1.912 -9.562 1.00 94.25 89 CYS A N 1
ATOM 704 C CA . CYS A 1 89 ? -2.976 2.745 -8.508 1.00 94.25 89 CYS A CA 1
ATOM 705 C C . CYS A 1 89 ? -4.504 2.638 -8.467 1.00 94.25 89 CYS A C 1
ATOM 707 O O . CYS A 1 89 ? -5.068 2.587 -7.380 1.00 94.25 89 CYS A O 1
ATOM 709 N N . GLN A 1 90 ? -5.171 2.565 -9.621 1.00 95.19 90 GLN A N 1
ATOM 710 C CA . GLN A 1 90 ? -6.615 2.356 -9.699 1.00 95.19 90 GLN A CA 1
ATOM 711 C C . GLN A 1 90 ? -7.008 1.030 -9.036 1.00 95.19 90 GLN A C 1
ATOM 713 O O . GLN A 1 90 ? -7.777 1.045 -8.080 1.00 95.19 90 GLN A O 1
ATOM 718 N N . SER A 1 91 ? -6.399 -0.089 -9.445 1.00 94.88 91 SER A N 1
ATOM 719 C CA . SER A 1 91 ? -6.662 -1.406 -8.848 1.00 94.88 91 SER A CA 1
ATOM 720 C C . SER A 1 91 ? -6.347 -1.453 -7.349 1.00 94.88 91 SER A C 1
ATOM 722 O O . SER A 1 91 ? -7.098 -2.047 -6.581 1.00 94.88 91 SER A O 1
ATOM 724 N N . LEU A 1 92 ? -5.265 -0.799 -6.913 1.00 96.19 92 LEU A N 1
ATOM 725 C CA . LEU A 1 92 ? -4.898 -0.681 -5.501 1.00 96.19 92 LEU A CA 1
ATOM 726 C C . LEU A 1 92 ? -5.964 0.076 -4.695 1.00 96.19 92 LEU A C 1
ATOM 728 O O . LEU A 1 92 ? -6.331 -0.353 -3.601 1.00 96.19 92 LEU A O 1
ATOM 732 N N . ILE A 1 93 ? -6.454 1.202 -5.215 1.00 97.44 93 ILE A N 1
ATOM 733 C CA . ILE A 1 93 ? -7.465 2.021 -4.540 1.00 97.44 93 ILE A CA 1
ATOM 734 C C . ILE A 1 93 ? -8.835 1.342 -4.550 1.00 97.44 93 ILE A C 1
ATOM 736 O O . ILE A 1 93 ? -9.527 1.400 -3.535 1.00 97.44 93 ILE A O 1
ATOM 740 N N . ASP A 1 94 ? -9.216 0.682 -5.641 1.00 97.25 94 ASP A N 1
ATOM 741 C CA . ASP A 1 94 ? -10.466 -0.077 -5.708 1.00 97.25 94 ASP A CA 1
ATOM 742 C C . ASP A 1 94 ? -10.447 -1.233 -4.701 1.00 97.25 94 ASP A C 1
ATOM 744 O O . ASP A 1 94 ? -11.352 -1.338 -3.877 1.00 97.25 94 ASP A O 1
ATOM 748 N N . TYR A 1 95 ? -9.348 -1.991 -4.639 1.00 97.00 95 TYR A N 1
ATOM 749 C CA . TYR A 1 95 ? -9.183 -3.037 -3.631 1.00 97.00 95 TYR A CA 1
ATOM 750 C C . TYR A 1 95 ? -9.227 -2.486 -2.195 1.00 97.00 95 TYR A C 1
ATOM 752 O O . TYR A 1 95 ? -9.880 -3.050 -1.318 1.00 97.00 95 TYR A O 1
ATOM 760 N N . ALA A 1 96 ? -8.566 -1.353 -1.932 1.00 97.31 96 ALA A N 1
ATOM 761 C CA . ALA A 1 96 ? -8.618 -0.713 -0.620 1.00 97.31 96 ALA A CA 1
ATOM 762 C C . ALA A 1 96 ? -10.043 -0.263 -0.252 1.00 97.31 96 ALA A C 1
ATOM 764 O O . ALA A 1 96 ? -10.451 -0.401 0.903 1.00 97.31 96 ALA A O 1
ATOM 765 N N . ARG A 1 97 ? -10.812 0.250 -1.220 1.00 97.56 97 ARG A N 1
ATOM 766 C CA . ARG A 1 97 ? -12.216 0.628 -1.023 1.00 97.56 97 ARG A CA 1
ATOM 767 C C . ARG A 1 97 ? -13.068 -0.588 -0.666 1.00 97.56 97 ARG A C 1
ATOM 769 O O . ARG A 1 97 ? -13.856 -0.491 0.271 1.00 97.56 97 ARG A O 1
ATOM 776 N N . ASP A 1 98 ? -12.868 -1.713 -1.345 1.00 96.94 98 ASP A N 1
ATOM 777 C CA . ASP A 1 98 ? -13.585 -2.965 -1.071 1.00 96.94 98 ASP A CA 1
ATOM 778 C C . ASP A 1 98 ? -13.271 -3.517 0.331 1.00 96.94 98 ASP A C 1
ATOM 780 O O . ASP A 1 98 ? -14.134 -4.104 0.980 1.00 96.94 98 ASP A O 1
ATOM 784 N N . LEU A 1 99 ? -12.069 -3.246 0.855 1.00 96.00 99 LEU A N 1
ATOM 785 C CA . LEU A 1 99 ? -11.701 -3.511 2.253 1.00 96.00 99 LEU A CA 1
ATOM 786 C C . LEU A 1 99 ? -12.318 -2.524 3.266 1.00 96.00 99 LEU A C 1
ATOM 788 O O . LEU A 1 99 ? -12.073 -2.643 4.465 1.00 96.00 99 LEU A O 1
ATOM 792 N N . GLY A 1 100 ? -13.077 -1.521 2.817 1.00 96.69 100 GLY A N 1
ATOM 793 C CA . GLY A 1 100 ? -13.667 -0.492 3.677 1.00 96.69 100 GLY A CA 1
ATOM 794 C C . GLY A 1 100 ? -12.690 0.604 4.113 1.00 96.69 100 GLY A C 1
ATOM 795 O O . GLY A 1 100 ? -12.968 1.342 5.061 1.00 96.69 100 GLY A O 1
ATOM 796 N N . VAL A 1 101 ? -11.538 0.745 3.446 1.00 97.75 101 VAL A N 1
ATOM 797 C CA . VAL A 1 101 ? -10.575 1.811 3.749 1.00 97.75 101 VAL A CA 1
ATOM 798 C C . VAL A 1 101 ? -11.182 3.177 3.427 1.00 97.75 101 VAL A C 1
ATOM 800 O O . VAL A 1 101 ? -11.542 3.463 2.290 1.00 97.75 101 VAL A O 1
ATOM 803 N N . GLN A 1 102 ? -11.210 4.061 4.426 1.00 97.00 102 GLN A N 1
ATOM 804 C CA . GLN A 1 102 ? -11.754 5.420 4.286 1.00 97.00 102 GLN A CA 1
ATOM 805 C C . GLN A 1 102 ? -10.684 6.485 4.018 1.00 97.00 102 GLN A C 1
ATOM 807 O O . GLN A 1 102 ? -10.985 7.557 3.501 1.00 97.00 102 GLN A O 1
ATOM 812 N N . GLN A 1 103 ? -9.433 6.215 4.397 1.00 97.38 103 GLN A N 1
ATOM 813 C CA . GLN A 1 103 ? -8.327 7.168 4.308 1.00 97.38 103 GLN A CA 1
ATOM 814 C C . GLN A 1 103 ? -7.041 6.457 3.899 1.00 97.38 103 GLN A C 1
ATOM 816 O O . GLN A 1 103 ? -6.757 5.359 4.386 1.00 97.38 103 GLN A O 1
ATOM 821 N N . VAL A 1 104 ? -6.253 7.090 3.030 1.00 97.81 104 VAL A N 1
ATOM 822 C CA . VAL A 1 104 ? -4.966 6.572 2.554 1.00 97.81 104 VAL A CA 1
ATOM 823 C C . VAL A 1 104 ? -3.859 7.556 2.912 1.00 97.81 104 VAL A C 1
ATOM 825 O O . VAL A 1 104 ? -3.965 8.744 2.625 1.00 97.81 104 VAL A O 1
ATOM 828 N N . PHE A 1 105 ? -2.794 7.044 3.523 1.00 97.50 105 PHE A N 1
ATOM 829 C CA . PHE A 1 105 ? -1.585 7.790 3.853 1.00 97.50 105 PHE A CA 1
ATOM 830 C C . PHE A 1 105 ? -0.403 7.193 3.094 1.00 97.50 105 PHE A C 1
ATOM 832 O O . PHE A 1 105 ? -0.240 5.973 3.070 1.00 97.50 105 PHE A O 1
ATOM 839 N N . THR A 1 106 ? 0.431 8.049 2.511 1.00 95.94 106 THR A N 1
ATOM 840 C CA . THR A 1 106 ? 1.686 7.672 1.850 1.00 95.94 106 THR A CA 1
ATOM 841 C C . THR A 1 106 ? 2.834 8.455 2.460 1.00 95.94 106 THR A C 1
ATOM 843 O O . THR A 1 106 ? 2.659 9.614 2.837 1.00 95.94 106 THR A O 1
ATOM 846 N N . PHE A 1 107 ? 4.019 7.857 2.499 1.00 92.94 107 PHE A N 1
ATOM 847 C CA . PHE A 1 107 ? 5.225 8.535 2.959 1.00 92.94 107 PHE A CA 1
ATOM 848 C C . PHE A 1 107 ? 6.205 8.717 1.809 1.00 92.94 107 PHE A C 1
ATOM 850 O O . PHE A 1 107 ? 6.395 7.825 0.985 1.00 92.94 107 PHE A O 1
ATOM 857 N N . ALA A 1 108 ? 6.861 9.868 1.795 1.00 90.94 108 ALA A N 1
ATOM 858 C CA . ALA A 1 108 ? 7.977 10.155 0.917 1.00 90.94 108 ALA A CA 1
ATOM 859 C C . ALA A 1 108 ? 9.045 10.889 1.725 1.00 90.94 108 ALA A C 1
ATOM 861 O O . ALA A 1 108 ? 8.738 11.582 2.695 1.00 90.94 108 ALA A O 1
ATOM 862 N N . ALA A 1 109 ? 10.295 10.721 1.320 1.00 92.88 109 ALA A N 1
ATOM 863 C CA . ALA A 1 109 ? 11.419 11.454 1.870 1.00 92.88 109 ALA A CA 1
ATOM 864 C C . ALA A 1 109 ? 12.176 12.127 0.731 1.00 92.88 109 ALA A C 1
ATOM 866 O O . ALA A 1 109 ? 12.229 11.613 -0.389 1.00 92.88 109 ALA A O 1
ATOM 867 N N . MET A 1 110 ? 12.755 13.278 1.043 1.00 9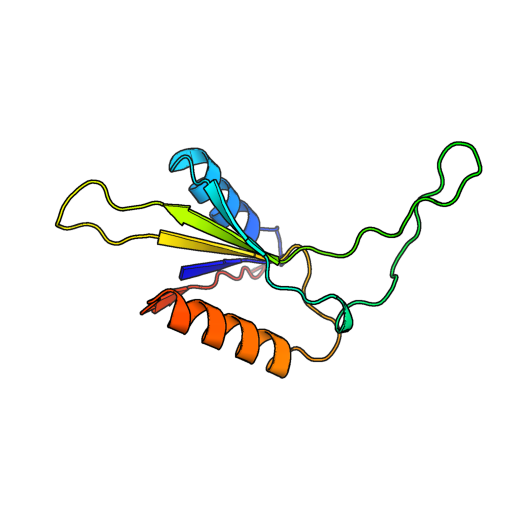4.56 110 MET A N 1
ATOM 868 C CA . MET A 1 110 ? 13.567 14.069 0.135 1.00 94.56 110 MET A CA 1
ATOM 869 C C . MET A 1 110 ? 14.770 14.581 0.918 1.00 94.56 110 MET A C 1
ATOM 871 O O . MET A 1 110 ? 14.617 15.057 2.041 1.00 94.56 110 MET A O 1
ATOM 875 N N . ALA A 1 111 ? 15.958 14.471 0.333 1.00 91.38 111 ALA A N 1
ATOM 876 C CA . ALA A 1 111 ? 17.157 15.066 0.892 1.00 91.38 111 ALA A CA 1
ATOM 877 C C . ALA A 1 111 ? 17.037 16.590 0.803 1.00 91.38 111 ALA A C 1
ATOM 879 O O . ALA A 1 111 ? 16.713 17.132 -0.255 1.00 91.38 111 ALA A O 1
ATOM 880 N N . THR A 1 112 ? 17.289 17.268 1.915 1.00 91.69 112 THR A N 1
ATOM 881 C CA . THR A 1 112 ? 17.304 18.730 2.008 1.00 91.69 112 THR A CA 1
ATOM 882 C C . THR A 1 112 ? 18.710 19.195 2.378 1.00 91.69 112 THR A C 1
ATOM 884 O O . THR A 1 112 ? 19.484 18.417 2.941 1.00 91.69 1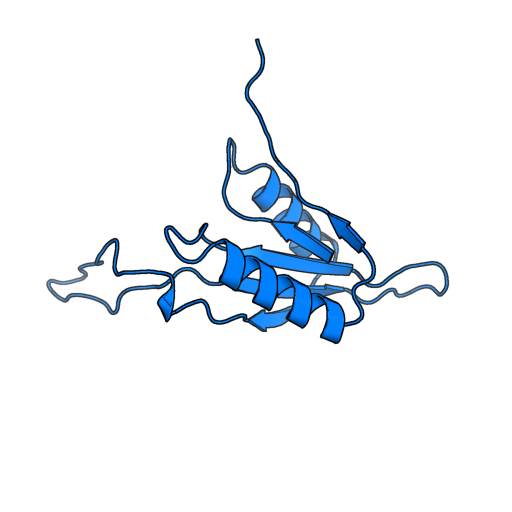12 THR A O 1
ATOM 887 N N . GLN A 1 113 ? 19.037 20.440 2.027 1.00 65.25 113 GLN A N 1
ATOM 888 C CA . GLN A 1 113 ? 20.297 21.097 2.391 1.00 65.25 113 GLN A CA 1
ATOM 889 C C . GLN A 1 113 ? 20.174 21.829 3.724 1.00 65.25 113 GLN A C 1
ATOM 891 O O . GLN A 1 113 ? 19.051 22.302 4.017 1.00 65.25 113 GLN A O 1
#

Radius of gyration: 16.14 Å; chains: 1; bounding box: 39×45×38 Å

pLDDT: mean 92.93, std 5.73, range [65.25, 98.44]

Secondary structure (DSSP, 8-state):
-EEE---GGGHHHHHHHHHHHHHT-EEEEE---GGG-------EETTEEPPPPPPPEEEEEE--SSTT---EEEEEESS--SS-HHHHHHHHHHHHHHTT----EE-------

Sequence (113 aa):
MVAVWPGMGHVALSAGFYLLAKLGMYQLSELSATELFDVDHIDVKYGRVLPPQRPRNRFFVWHATAEAQRDIVVFIGEAQPPLGKYSFCQSLIDYARDLGVQQVFTFAAMATQ